Protein AF-A0A1E7FXL7-F1 (afdb_monomer)

Radius of gyration: 13.23 Å; Cα contacts (8 Å, |Δi|>4): 214; chains: 1; bounding box: 30×31×33 Å

Organism: NCBI:txid635003

Secondary structure (DSSP, 8-state):
-GGGG-SEEEEETTEEEEHHHHHTT-SEEEEEEE-TT-HHHHHHHHHHHHHHHHHHHH-SSSSEEEEEEE--SSHHHHHHHHTT-SSEE--HHHHHHHHHHHHHHHT--SSSEEEEEETTT--B-

Mean predicted aligned error: 2.9 Å

Foldseek 3Di:
DLCLLPQWKDQALPDTDGSCVQCVQEQKEKEWEAFLPDPVRVVVQVVVQVVVVVQCVVPVRYYYAYEYQYPYDDSVRVNVVRNSHNGIYRHPVCRVVSSVVVCVVVVPDDPRDIFMARSPPRDTD

Structure (mmCIF, N/CA/C/O backbone):
data_AF-A0A1E7FXL7-F1
#
_entry.id   AF-A0A1E7FXL7-F1
#
loop_
_atom_site.group_PDB
_atom_site.id
_atom_site.type_symbol
_atom_site.label_atom_id
_atom_site.label_alt_id
_atom_site.label_comp_id
_atom_site.label_asym_id
_atom_site.label_entity_id
_atom_site.label_seq_id
_atom_site.pdbx_PDB_ins_code
_atom_site.Cartn_x
_atom_site.Cartn_y
_atom_site.Cartn_z
_atom_site.occupancy
_atom_site.B_iso_or_equiv
_atom_site.auth_seq_id
_atom_site.auth_comp_id
_atom_site.auth_asym_id
_atom_site.auth_atom_id
_atom_site.pdbx_PDB_model_num
ATOM 1 N N . PHE A 1 1 ? -5.138 -9.831 11.739 1.00 76.00 1 PHE A N 1
ATOM 2 C CA . PHE A 1 1 ? -4.576 -9.969 10.379 1.00 76.00 1 PHE A CA 1
ATOM 3 C C . PHE A 1 1 ? -3.647 -8.810 10.003 1.00 76.00 1 PHE A C 1
ATOM 5 O O . PHE A 1 1 ? -2.848 -8.994 9.103 1.00 76.00 1 PHE A O 1
ATOM 12 N N . ASN A 1 2 ? -3.663 -7.662 10.699 1.00 77.88 2 ASN A N 1
ATOM 13 C CA . ASN A 1 2 ? -2.723 -6.554 10.437 1.00 77.88 2 ASN A CA 1
ATOM 14 C C . ASN A 1 2 ? -1.239 -6.971 10.431 1.00 77.88 2 ASN A C 1
ATOM 16 O O . ASN A 1 2 ? -0.463 -6.447 9.642 1.00 77.88 2 ASN A O 1
ATOM 20 N N . SER A 1 3 ? -0.854 -7.975 11.229 1.00 82.44 3 SER A N 1
ATOM 21 C CA . SER A 1 3 ? 0.493 -8.567 11.202 1.00 82.44 3 SER A CA 1
ATOM 22 C C . SER A 1 3 ? 0.891 -9.161 9.843 1.00 82.44 3 SER A C 1
ATOM 24 O O . SER A 1 3 ? 2.079 -9.285 9.558 1.00 82.44 3 SER A O 1
ATOM 26 N N . SER A 1 4 ? -0.076 -9.497 8.983 1.00 86.69 4 SER A N 1
ATOM 27 C CA . SER A 1 4 ? 0.156 -9.974 7.618 1.00 86.69 4 SER A CA 1
ATOM 28 C C . SER A 1 4 ? 0.698 -8.891 6.686 1.00 86.69 4 SER A C 1
ATOM 30 O O . SER A 1 4 ? 1.171 -9.242 5.613 1.00 86.69 4 SER A O 1
ATOM 32 N N . PHE A 1 5 ? 0.656 -7.609 7.066 1.00 92.19 5 PHE A N 1
ATOM 33 C CA . PHE A 1 5 ? 1.197 -6.501 6.268 1.00 92.19 5 PHE A CA 1
ATOM 34 C C . PHE A 1 5 ? 2.637 -6.118 6.643 1.00 92.19 5 PHE A C 1
ATOM 36 O O . PHE A 1 5 ? 3.229 -5.264 5.990 1.00 92.19 5 PHE A O 1
ATOM 43 N N . GLY A 1 6 ? 3.208 -6.769 7.661 1.00 92.69 6 GLY A N 1
ATOM 44 C CA . GLY A 1 6 ? 4.485 -6.388 8.261 1.00 92.69 6 GLY A CA 1
ATOM 45 C C . GLY A 1 6 ? 4.313 -5.466 9.476 1.00 92.69 6 GLY A C 1
ATOM 46 O O . GLY A 1 6 ? 3.193 -5.111 9.840 1.00 92.69 6 GLY A O 1
ATOM 47 N N . PRO A 1 7 ? 5.416 -5.110 10.160 1.00 94.50 7 PRO A N 1
ATOM 48 C CA . PRO A 1 7 ? 5.364 -4.259 11.347 1.00 94.50 7 PRO A CA 1
ATOM 49 C C . PRO A 1 7 ? 5.071 -2.797 11.001 1.00 94.50 7 PRO A C 1
ATOM 51 O O . PRO A 1 7 ? 4.451 -2.097 11.792 1.00 94.50 7 PRO A O 1
ATOM 54 N N . ASN A 1 8 ? 5.452 -2.333 9.807 1.00 96.12 8 ASN A N 1
ATOM 55 C CA . ASN A 1 8 ? 5.304 -0.934 9.418 1.00 96.12 8 ASN A CA 1
ATOM 56 C C . ASN A 1 8 ? 4.668 -0.777 8.039 1.00 96.12 8 ASN A C 1
ATOM 58 O O . ASN A 1 8 ? 4.967 -1.538 7.123 1.00 96.12 8 ASN A O 1
ATOM 62 N N . LEU A 1 9 ? 3.908 0.303 7.881 1.00 97.50 9 LEU A N 1
ATOM 63 C CA . LEU A 1 9 ? 3.429 0.807 6.601 1.00 97.50 9 LEU A CA 1
ATOM 64 C C . LEU A 1 9 ? 4.053 2.166 6.296 1.00 97.50 9 LEU A C 1
ATOM 66 O O . LEU A 1 9 ? 4.386 2.946 7.190 1.00 97.50 9 LEU A O 1
ATOM 70 N N . LEU A 1 10 ? 4.192 2.464 5.012 1.00 97.75 10 LEU A N 1
ATOM 71 C CA . LEU A 1 10 ? 4.546 3.789 4.535 1.00 97.75 10 LEU A CA 1
ATOM 72 C C . LEU A 1 10 ? 3.310 4.691 4.532 1.00 97.75 10 LEU A C 1
ATOM 74 O O . LEU A 1 10 ? 2.233 4.281 4.107 1.00 97.75 10 LEU A O 1
ATOM 78 N N . SER A 1 11 ? 3.476 5.925 5.007 1.00 93.75 11 SER A N 1
ATOM 79 C CA . SER A 1 11 ? 2.521 7.025 4.783 1.00 93.75 11 SER A CA 1
ATOM 80 C C . SER A 1 11 ? 2.947 7.957 3.646 1.00 93.75 11 SER A C 1
ATOM 82 O O . SER A 1 11 ? 2.145 8.757 3.183 1.00 93.75 11 SER A O 1
ATOM 84 N N . ASN A 1 12 ? 4.213 7.871 3.250 1.00 93.19 12 ASN A N 1
ATOM 85 C CA . ASN A 1 12 ? 4.813 8.348 2.008 1.00 93.19 12 ASN A CA 1
ATOM 86 C C . ASN A 1 12 ? 6.151 7.600 1.844 1.00 93.19 12 ASN A C 1
ATOM 88 O O . ASN A 1 12 ? 6.547 6.866 2.754 1.00 93.19 12 ASN A O 1
ATOM 92 N N . VAL A 1 13 ? 6.861 7.802 0.730 1.00 90.62 13 VAL A N 1
ATOM 93 C CA . VAL A 1 13 ? 8.128 7.102 0.421 1.00 90.62 13 VAL A CA 1
ATOM 94 C C . VAL A 1 13 ? 9.197 7.189 1.525 1.00 90.62 13 VAL A C 1
ATOM 96 O O . VAL A 1 13 ? 10.024 6.293 1.637 1.00 90.62 13 VAL A O 1
ATOM 99 N N . ASN A 1 14 ? 9.149 8.205 2.394 1.00 91.81 14 ASN A N 1
ATOM 100 C CA . ASN A 1 14 ? 10.155 8.462 3.429 1.00 91.81 14 ASN A CA 1
ATOM 101 C C . ASN A 1 14 ? 9.673 8.194 4.865 1.00 91.81 14 ASN A C 1
ATOM 103 O O . ASN A 1 14 ? 10.460 8.317 5.804 1.00 91.81 14 ASN A O 1
ATOM 107 N N . LEU A 1 15 ? 8.394 7.867 5.077 1.00 95.00 15 LEU A N 1
ATOM 108 C CA . LEU A 1 15 ? 7.807 7.801 6.418 1.00 95.00 15 LEU A CA 1
ATOM 109 C C . LEU A 1 15 ? 7.170 6.443 6.698 1.00 95.00 15 LEU A C 1
ATOM 111 O O . LEU A 1 15 ? 6.033 6.191 6.297 1.00 95.00 15 LEU A O 1
ATOM 115 N N . LYS A 1 16 ? 7.881 5.615 7.471 1.00 96.56 16 LYS A N 1
ATOM 116 C CA . LYS A 1 16 ? 7.366 4.376 8.069 1.00 96.56 16 LYS A CA 1
ATOM 117 C C . LYS A 1 16 ? 6.603 4.690 9.367 1.00 96.56 16 LYS A C 1
ATOM 119 O O . LYS A 1 16 ? 7.033 5.525 10.162 1.00 96.56 16 LYS A O 1
ATOM 124 N N . ARG A 1 17 ? 5.467 4.031 9.572 1.00 96.31 17 ARG A N 1
ATOM 125 C CA .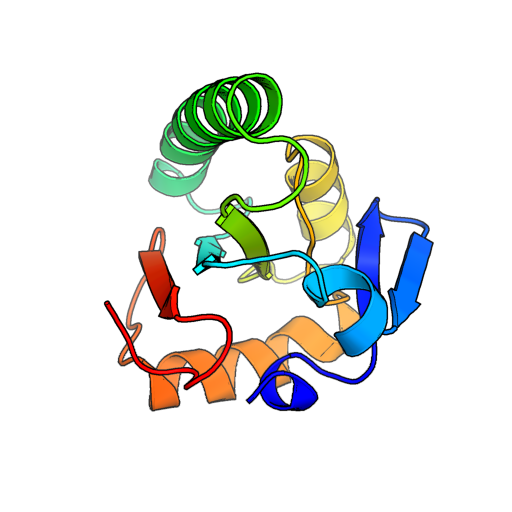 ARG A 1 17 ? 4.619 4.097 10.772 1.00 96.31 17 ARG A CA 1
ATOM 126 C C . ARG A 1 17 ? 4.217 2.683 11.169 1.00 96.31 17 ARG A C 1
ATOM 128 O O . ARG A 1 17 ? 4.094 1.834 10.289 1.00 96.31 17 ARG A O 1
ATOM 135 N N . ASP A 1 18 ? 3.974 2.459 12.457 1.00 96.19 18 ASP A N 1
ATOM 136 C CA . ASP A 1 18 ? 3.453 1.178 12.932 1.00 96.19 18 ASP A CA 1
ATOM 137 C C . ASP A 1 18 ? 2.142 0.828 12.208 1.00 96.19 18 ASP A C 1
ATOM 139 O O . ASP A 1 18 ? 1.304 1.694 11.926 1.00 96.19 18 ASP A O 1
ATOM 143 N N . THR A 1 19 ? 1.989 -0.443 11.848 1.00 95.25 19 THR A N 1
ATOM 144 C CA . THR A 1 19 ? 0.851 -0.900 11.041 1.00 95.25 19 THR A CA 1
ATOM 145 C C . THR A 1 19 ? -0.461 -0.844 11.816 1.00 95.25 19 THR A C 1
ATOM 147 O O . THR A 1 19 ? -1.482 -0.456 11.246 1.00 95.25 19 THR A O 1
ATOM 150 N N . ALA A 1 20 ? -0.458 -1.191 13.104 1.00 92.44 20 ALA A N 1
ATOM 151 C CA . ALA A 1 20 ? -1.658 -1.113 13.928 1.00 92.44 20 ALA A CA 1
ATOM 152 C C . ALA A 1 20 ? -2.089 0.344 14.107 1.00 92.44 20 ALA A C 1
ATOM 154 O O . ALA A 1 20 ? -3.257 0.657 13.870 1.00 92.44 20 ALA A O 1
ATOM 155 N N . ASP A 1 21 ? -1.153 1.246 14.404 1.00 92.50 21 ASP A N 1
ATOM 156 C CA . ASP A 1 21 ? -1.448 2.678 14.539 1.00 92.50 21 ASP A CA 1
ATOM 157 C C . ASP A 1 21 ? -1.991 3.268 13.231 1.00 92.50 21 ASP A C 1
ATOM 159 O O . ASP A 1 21 ? -2.970 4.015 13.225 1.00 92.50 21 ASP A O 1
ATOM 163 N N . THR A 1 22 ? -1.387 2.894 12.099 1.00 92.44 22 THR A N 1
ATOM 164 C CA . THR A 1 22 ? -1.775 3.399 10.773 1.00 92.44 22 THR A CA 1
ATOM 165 C C . THR A 1 22 ? -3.188 2.972 10.378 1.00 92.44 22 THR A C 1
ATOM 167 O O . THR A 1 22 ? -3.885 3.727 9.701 1.00 92.44 22 THR A O 1
ATOM 170 N N . LEU A 1 23 ? -3.617 1.777 10.789 1.00 92.69 23 LEU A N 1
ATOM 171 C CA . LEU A 1 23 ? -4.897 1.186 10.388 1.00 92.69 23 LEU A CA 1
ATOM 172 C C . LEU A 1 23 ? -5.983 1.261 11.473 1.00 92.69 23 LEU A C 1
ATOM 174 O O . LEU A 1 23 ? -7.119 0.888 11.200 1.00 92.69 23 LEU A O 1
ATOM 178 N N . THR A 1 24 ? -5.676 1.765 12.675 1.00 88.88 24 THR A N 1
ATOM 179 C CA . THR A 1 24 ? -6.581 1.769 13.847 1.00 88.88 24 THR A CA 1
ATOM 180 C C . THR A 1 24 ? -7.969 2.356 13.568 1.00 88.88 24 THR A C 1
ATOM 182 O O . THR A 1 24 ? -8.959 1.854 14.089 1.00 88.88 24 THR A O 1
ATOM 185 N N . ASN A 1 25 ? -8.059 3.397 12.738 1.00 86.94 25 ASN A N 1
ATOM 186 C CA . ASN A 1 25 ? -9.321 4.092 12.454 1.00 86.94 25 ASN A CA 1
ATOM 187 C C . ASN A 1 25 ? -10.017 3.607 11.168 1.00 86.94 25 ASN A C 1
ATOM 189 O O . ASN A 1 25 ? -11.052 4.144 10.771 1.00 86.94 25 ASN A O 1
ATOM 193 N N . ALA A 1 26 ? -9.447 2.622 10.472 1.00 91.88 26 ALA A N 1
ATOM 194 C CA . ALA A 1 26 ? -10.052 2.083 9.265 1.00 91.88 26 ALA A CA 1
ATOM 195 C C . ALA A 1 26 ? -11.210 1.149 9.632 1.00 91.88 26 ALA A C 1
ATOM 197 O O . ALA A 1 26 ? -11.070 0.279 10.488 1.00 91.88 26 ALA A O 1
ATOM 198 N N . ARG A 1 27 ? -12.349 1.289 8.947 1.00 92.69 27 ARG A N 1
ATOM 199 C CA . ARG A 1 27 ? -13.428 0.287 8.985 1.00 92.69 27 ARG A CA 1
ATOM 200 C C . ARG A 1 27 ? -13.224 -0.783 7.919 1.00 92.69 27 ARG A C 1
ATOM 202 O O . ARG A 1 27 ? -13.548 -1.947 8.133 1.00 92.69 27 ARG A O 1
ATOM 209 N N . LEU A 1 28 ? -12.702 -0.371 6.769 1.00 94.81 28 LEU A N 1
ATOM 210 C CA . LEU A 1 28 ? -12.379 -1.242 5.648 1.00 94.81 28 LEU A CA 1
ATOM 211 C C . LEU A 1 28 ? -10.913 -1.059 5.274 1.00 94.81 28 LEU A C 1
ATOM 213 O O . LEU A 1 28 ? -10.396 0.057 5.322 1.00 94.81 28 LEU A O 1
ATOM 217 N N . ILE A 1 29 ? -10.266 -2.139 4.848 1.00 96.25 29 ILE A N 1
ATOM 218 C CA . ILE A 1 29 ? -8.911 -2.103 4.297 1.00 96.25 29 ILE A CA 1
ATOM 219 C C . ILE A 1 29 ? -8.966 -2.573 2.847 1.00 96.25 29 ILE A C 1
ATOM 221 O O . ILE A 1 29 ? -9.348 -3.707 2.571 1.00 96.25 29 ILE A O 1
ATOM 225 N N . GLY A 1 30 ? -8.588 -1.699 1.919 1.00 97.38 30 GLY A N 1
ATOM 226 C CA . GLY A 1 30 ? -8.439 -2.026 0.506 1.00 97.38 30 GLY A CA 1
ATOM 227 C C . GLY A 1 30 ? -7.003 -2.424 0.190 1.00 97.38 30 GLY A C 1
ATOM 228 O O . GLY A 1 30 ? -6.108 -1.586 0.231 1.00 97.38 30 GLY A O 1
ATOM 229 N N . LEU A 1 31 ? -6.762 -3.684 -0.150 1.00 98.12 31 LEU A N 1
ATOM 230 C CA . LEU A 1 31 ? -5.470 -4.142 -0.652 1.00 98.12 31 LEU A CA 1
ATOM 231 C C . LEU A 1 31 ? -5.404 -3.910 -2.155 1.00 98.12 31 LEU A C 1
ATOM 233 O O . LEU A 1 31 ? -6.097 -4.583 -2.921 1.00 98.12 31 LEU A O 1
ATOM 237 N N . TYR A 1 32 ? -4.559 -2.973 -2.573 1.00 98.62 32 TYR A N 1
ATOM 238 C CA . TYR A 1 32 ? -4.370 -2.644 -3.979 1.00 98.62 32 TYR A CA 1
ATOM 239 C C . TYR A 1 32 ? -3.092 -3.288 -4.516 1.00 98.62 32 TYR A C 1
ATOM 241 O O . TYR A 1 32 ? -1.987 -2.823 -4.246 1.00 98.62 32 TYR A O 1
ATOM 249 N N . PHE A 1 33 ? -3.241 -4.354 -5.296 1.00 98.50 33 PHE A N 1
ATOM 250 C CA . PHE A 1 33 ? -2.138 -5.056 -5.945 1.00 98.50 33 PHE A CA 1
ATOM 251 C C . PHE A 1 33 ? -1.877 -4.433 -7.308 1.00 98.50 33 PHE A C 1
ATOM 253 O O . PHE A 1 33 ? -2.737 -4.460 -8.193 1.00 98.50 33 PHE A O 1
ATOM 260 N N . SER A 1 34 ? -0.688 -3.866 -7.482 1.00 98.44 34 SER A N 1
ATOM 261 C CA . SER A 1 34 ? -0.362 -3.075 -8.666 1.00 98.44 34 SER A CA 1
ATOM 262 C C . SER A 1 34 ? 1.150 -2.949 -8.868 1.00 98.44 34 SER A C 1
ATOM 264 O O . SER A 1 34 ? 1.925 -3.368 -8.013 1.00 98.44 34 SER A O 1
ATOM 266 N N . ALA A 1 35 ? 1.586 -2.417 -10.008 1.00 97.94 35 ALA A N 1
ATOM 267 C CA . ALA A 1 35 ? 2.990 -2.127 -10.285 1.00 97.94 35 ALA A CA 1
ATOM 268 C C . ALA A 1 35 ? 3.133 -1.028 -11.344 1.00 97.94 35 ALA A C 1
ATOM 270 O O . ALA A 1 35 ? 2.303 -0.923 -12.251 1.00 97.94 35 ALA A O 1
ATOM 271 N N . HIS A 1 36 ? 4.226 -0.270 -11.291 1.00 97.06 36 HIS A N 1
ATOM 272 C CA . HIS A 1 36 ? 4.516 0.823 -12.216 1.00 97.06 36 HIS A CA 1
ATOM 273 C C . HIS A 1 36 ? 4.588 0.348 -13.672 1.00 97.06 36 HIS A C 1
ATOM 275 O O . HIS A 1 36 ? 4.038 0.976 -14.577 1.00 97.06 36 HIS A O 1
ATOM 281 N N . TRP A 1 37 ? 5.213 -0.806 -13.914 1.00 96.56 37 TRP A N 1
ATOM 282 C CA . TRP A 1 37 ? 5.385 -1.380 -15.253 1.00 96.56 37 TRP A CA 1
ATOM 283 C C . TRP A 1 37 ? 4.072 -1.886 -15.879 1.00 96.56 37 TRP A C 1
ATOM 285 O O . TRP A 1 37 ? 3.999 -2.078 -17.095 1.00 96.56 37 TRP A O 1
ATOM 295 N N . CYS A 1 38 ? 3.012 -2.063 -15.087 1.00 96.44 38 CYS A N 1
ATOM 296 C CA . CYS A 1 38 ? 1.725 -2.585 -15.537 1.00 96.44 38 CYS A CA 1
ATOM 297 C C . CYS A 1 38 ? 0.872 -1.487 -16.200 1.00 96.44 38 CYS A C 1
ATOM 299 O O . CYS A 1 38 ? 0.397 -0.558 -15.552 1.00 96.44 38 CYS A O 1
ATOM 301 N N . GLY A 1 39 ? 0.638 -1.611 -17.512 1.00 96.31 39 GLY A N 1
ATOM 302 C CA . GLY A 1 39 ? -0.142 -0.642 -18.297 1.00 96.31 39 GLY A CA 1
ATOM 303 C C . GLY A 1 39 ? -1.563 -0.389 -17.766 1.00 96.31 39 GLY A C 1
ATOM 304 O O . GLY A 1 39 ? -1.871 0.759 -17.448 1.00 96.31 39 GLY A O 1
ATOM 305 N N . PRO A 1 40 ? -2.411 -1.427 -17.608 1.00 97.00 40 PRO A N 1
ATOM 306 C CA . PRO A 1 40 ? -3.762 -1.267 -17.057 1.00 97.00 40 PRO A CA 1
ATOM 307 C C . PRO A 1 40 ? -3.769 -0.683 -15.639 1.00 97.00 40 PRO A C 1
ATOM 309 O O . PRO A 1 40 ? -4.633 0.115 -15.292 1.00 97.00 40 PRO A O 1
ATOM 312 N N . CYS A 1 41 ? -2.764 -1.019 -14.830 1.00 97.38 41 CYS A N 1
ATOM 313 C CA . CYS A 1 41 ? -2.621 -0.498 -13.478 1.00 97.38 41 CYS A CA 1
ATOM 314 C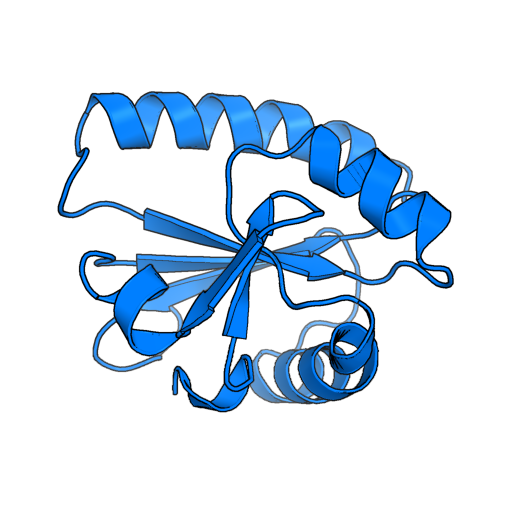 C . CYS A 1 41 ? -2.434 1.024 -13.451 1.00 97.38 41 CYS A C 1
ATOM 316 O O . CYS A 1 41 ? -3.074 1.718 -12.663 1.00 97.38 41 CYS A O 1
ATOM 318 N N . ARG A 1 42 ? -1.600 1.566 -14.350 1.00 97.19 42 ARG A N 1
ATOM 319 C CA . ARG A 1 42 ? -1.404 3.021 -14.472 1.00 97.19 42 ARG A CA 1
ATOM 320 C C . ARG A 1 42 ? -2.675 3.761 -14.896 1.00 97.19 42 ARG A C 1
ATOM 322 O O . ARG A 1 42 ? -2.812 4.930 -14.565 1.00 97.19 42 ARG A O 1
ATOM 329 N N . GLN A 1 43 ? -3.596 3.094 -15.594 1.00 96.81 43 GLN A N 1
ATOM 330 C CA . GLN A 1 43 ? -4.901 3.666 -15.947 1.00 96.81 43 GLN A CA 1
ATOM 331 C C . GLN A 1 43 ? -5.887 3.616 -14.772 1.00 96.81 43 GLN A C 1
ATOM 333 O O . GLN A 1 43 ? -6.660 4.549 -14.586 1.00 96.81 43 GLN A O 1
ATOM 338 N N . PHE A 1 44 ? -5.844 2.554 -13.964 1.00 97.69 44 PHE A N 1
ATOM 339 C CA . PHE A 1 44 ? -6.754 2.371 -12.832 1.00 97.69 44 PHE A CA 1
ATOM 340 C C . PHE A 1 44 ? -6.400 3.236 -11.613 1.00 97.69 44 PHE A C 1
ATOM 342 O O . PHE A 1 44 ? -7.295 3.776 -10.968 1.00 97.69 44 PHE A O 1
ATOM 349 N N . THR A 1 45 ? -5.109 3.414 -11.307 1.00 98.19 45 THR A N 1
ATOM 350 C CA . THR A 1 45 ? -4.654 4.211 -10.151 1.00 98.19 45 THR A CA 1
ATOM 351 C C . THR A 1 45 ? -5.279 5.604 -10.043 1.00 98.19 45 THR A C 1
ATOM 353 O O . THR A 1 45 ? -5.763 5.904 -8.955 1.00 98.19 45 THR A O 1
ATOM 356 N N . PRO A 1 46 ? -5.312 6.455 -11.090 1.00 98.00 46 PRO A N 1
ATOM 357 C CA . PRO A 1 46 ? -5.902 7.788 -10.958 1.00 98.00 46 PRO A CA 1
ATOM 358 C C . PRO A 1 46 ? -7.402 7.744 -10.636 1.00 98.00 46 PRO A C 1
ATOM 360 O O . PRO A 1 46 ? -7.865 8.532 -9.819 1.00 98.00 46 PRO A O 1
ATOM 363 N N . MET A 1 47 ? -8.149 6.784 -11.196 1.00 97.81 47 MET A N 1
ATOM 364 C CA . MET A 1 47 ? -9.572 6.599 -10.874 1.00 97.81 47 MET A CA 1
ATOM 365 C C . MET A 1 47 ? -9.768 6.179 -9.411 1.00 97.81 47 MET A C 1
ATOM 367 O O . MET A 1 47 ? -10.675 6.654 -8.729 1.00 97.81 47 MET A O 1
ATOM 371 N N . LEU A 1 48 ? -8.904 5.286 -8.920 1.00 97.88 48 LEU A N 1
ATOM 372 C CA . LEU A 1 48 ? -8.936 4.839 -7.531 1.00 97.88 48 LEU A CA 1
ATOM 373 C C . LEU A 1 48 ? -8.552 5.970 -6.564 1.00 97.88 48 LEU A C 1
ATOM 375 O O . LEU A 1 48 ? -9.162 6.078 -5.502 1.00 97.88 48 LEU A O 1
ATOM 379 N N . ALA A 1 49 ? -7.580 6.812 -6.928 1.00 97.75 49 ALA A N 1
ATOM 380 C CA . ALA A 1 49 ? -7.174 7.980 -6.145 1.00 97.75 49 ALA A CA 1
ATOM 381 C C . ALA A 1 49 ? -8.326 8.983 -5.997 1.00 97.75 49 ALA A C 1
ATOM 383 O O . ALA A 1 49 ? -8.672 9.336 -4.875 1.00 97.75 49 ALA A O 1
ATOM 384 N N . GLU A 1 50 ? -9.001 9.331 -7.096 1.00 97.00 50 GLU A N 1
ATOM 385 C CA . GLU A 1 50 ? -10.168 10.225 -7.068 1.00 97.00 50 GLU A CA 1
ATOM 386 C C . GLU A 1 50 ? -11.292 9.680 -6.169 1.00 97.00 50 GLU A C 1
ATOM 388 O O . GLU A 1 50 ? -11.856 10.397 -5.341 1.00 97.00 50 GLU A O 1
ATOM 393 N N . MET A 1 51 ? -11.605 8.384 -6.283 1.00 95.50 51 MET A N 1
ATOM 394 C CA . MET A 1 51 ? -12.588 7.738 -5.410 1.00 95.50 51 MET A CA 1
ATOM 395 C C . MET A 1 51 ? -12.163 7.800 -3.937 1.00 95.50 51 MET A C 1
ATOM 397 O O . MET A 1 51 ? -12.986 8.085 -3.066 1.00 95.50 51 MET A O 1
ATOM 401 N N . TYR A 1 52 ? -10.899 7.501 -3.650 1.00 96.19 52 TYR A N 1
ATOM 402 C CA . TYR A 1 52 ? -10.366 7.494 -2.294 1.00 96.19 52 TYR A CA 1
ATOM 403 C C . TYR A 1 52 ? -10.433 8.883 -1.651 1.00 96.19 52 TYR A C 1
ATOM 405 O O . TYR A 1 52 ? -10.908 8.993 -0.518 1.00 96.19 52 TYR A O 1
ATOM 413 N N . ASP A 1 53 ? -10.058 9.930 -2.383 1.00 94.62 53 ASP A N 1
ATOM 414 C CA . ASP A 1 53 ? -10.112 11.311 -1.899 1.00 94.62 53 ASP A CA 1
ATOM 415 C C . ASP A 1 53 ? -11.556 11.716 -1.561 1.00 94.62 53 ASP A C 1
ATOM 417 O O . ASP A 1 53 ? -11.835 12.140 -0.436 1.00 94.62 53 ASP A O 1
ATOM 421 N N . HIS A 1 54 ? -12.517 11.437 -2.452 1.00 93.44 54 HIS A N 1
ATOM 422 C CA . HIS A 1 54 ? -13.942 11.673 -2.182 1.00 93.44 54 HIS A CA 1
ATOM 423 C C . HIS A 1 54 ? -14.464 10.911 -0.949 1.00 93.44 54 HIS A C 1
ATOM 425 O O . HIS A 1 54 ? -15.327 11.407 -0.216 1.00 93.44 54 HIS A O 1
ATOM 431 N N . LEU A 1 55 ? -13.984 9.687 -0.707 1.00 92.00 55 LEU A N 1
ATOM 432 C CA . LEU A 1 55 ? -14.377 8.905 0.468 1.00 92.00 55 LEU A CA 1
ATOM 433 C C . LEU A 1 55 ? -13.766 9.466 1.757 1.00 92.00 55 LEU A C 1
ATOM 435 O O . LEU A 1 55 ? -14.454 9.507 2.782 1.00 92.00 55 LEU A O 1
ATOM 439 N N . LYS A 1 56 ? -12.511 9.928 1.716 1.00 90.00 56 LYS A N 1
ATOM 440 C CA . LYS A 1 56 ? -11.848 10.564 2.863 1.00 90.00 56 LYS A CA 1
ATOM 441 C C . LYS A 1 56 ? -12.496 11.894 3.236 1.00 90.00 56 LYS A C 1
ATOM 443 O O . LYS A 1 56 ? -12.632 12.165 4.426 1.00 90.00 56 LYS A O 1
ATOM 448 N N . GLU A 1 57 ? -12.974 12.673 2.268 1.00 90.31 57 GLU A N 1
ATOM 449 C CA . GLU A 1 57 ? -13.738 13.900 2.538 1.00 90.31 57 GLU A CA 1
ATOM 450 C C . GLU A 1 57 ? -15.065 13.616 3.255 1.00 90.31 57 GLU A C 1
ATOM 452 O O . GLU A 1 57 ? -15.420 14.294 4.220 1.00 90.31 57 GLU A O 1
ATOM 457 N N . LYS A 1 58 ? -15.799 12.583 2.821 1.00 88.75 58 LYS A N 1
ATOM 458 C CA . LYS A 1 58 ? -17.105 12.227 3.405 1.00 88.75 58 LYS A CA 1
ATOM 459 C C . LYS A 1 58 ? -17.005 11.508 4.746 1.00 88.75 58 LYS A C 1
ATOM 461 O O . LYS A 1 58 ? -17.945 11.549 5.539 1.00 88.75 58 LYS A O 1
ATOM 466 N N . SER A 1 59 ? -15.931 10.765 4.988 1.00 84.62 59 SER A N 1
ATOM 467 C CA . SER A 1 59 ? -15.766 9.934 6.185 1.00 84.62 59 SER A CA 1
ATOM 468 C C . SER A 1 59 ? -14.302 9.907 6.634 1.00 84.62 59 SER A C 1
ATOM 470 O O . SER A 1 59 ? -13.633 8.878 6.516 1.00 84.62 59 SER A O 1
ATOM 472 N N . PRO A 1 60 ? -13.801 11.024 7.195 1.00 76.12 60 PRO A N 1
ATOM 473 C CA . PRO A 1 60 ? -12.378 11.206 7.483 1.00 76.12 60 PRO A CA 1
ATOM 474 C C . PRO A 1 60 ? -11.828 10.262 8.560 1.00 76.12 60 PRO A C 1
ATOM 476 O O . PRO A 1 60 ? -10.629 9.996 8.580 1.00 76.12 60 PRO A O 1
ATOM 479 N N . THR A 1 61 ? -12.680 9.744 9.453 1.00 70.38 61 THR A N 1
ATOM 480 C CA . THR A 1 61 ? -12.249 8.981 10.639 1.00 70.38 61 THR A CA 1
ATOM 481 C C . THR A 1 61 ? -12.734 7.534 10.701 1.00 70.38 61 THR A C 1
ATOM 483 O O . THR A 1 61 ? -12.261 6.810 11.561 1.00 70.38 61 THR A O 1
ATOM 486 N N . HIS A 1 62 ? -13.662 7.103 9.837 1.00 71.06 62 HIS A N 1
ATOM 487 C CA . HIS A 1 62 ? -14.287 5.764 9.900 1.00 71.06 62 HIS A CA 1
ATOM 488 C C . HIS A 1 62 ? -14.512 5.145 8.505 1.00 71.06 62 HIS A C 1
ATOM 490 O O . HIS A 1 62 ? -15.490 4.433 8.265 1.00 71.06 62 HIS A O 1
ATOM 496 N N . GLY A 1 63 ? -13.630 5.472 7.558 1.00 87.56 63 GLY A N 1
ATOM 497 C CA . GLY A 1 63 ? -13.728 5.072 6.155 1.00 87.56 63 GLY A CA 1
ATOM 498 C C . GLY A 1 63 ? -12.863 3.868 5.776 1.00 87.56 63 GLY A C 1
ATOM 499 O O . GLY A 1 63 ? -12.413 3.088 6.620 1.00 87.56 63 GLY A O 1
ATOM 500 N N . ILE A 1 64 ? -12.628 3.739 4.472 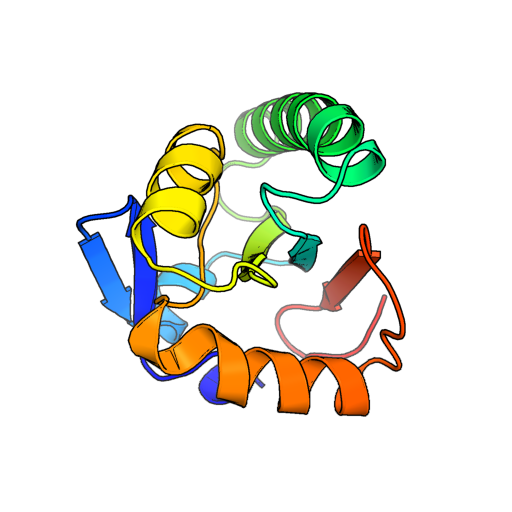1.00 93.56 64 ILE A N 1
ATOM 501 C CA . ILE A 1 64 ? -11.640 2.818 3.914 1.00 93.56 64 ILE A CA 1
ATOM 502 C C . ILE A 1 64 ? -10.226 3.403 4.059 1.00 93.56 64 ILE A C 1
ATO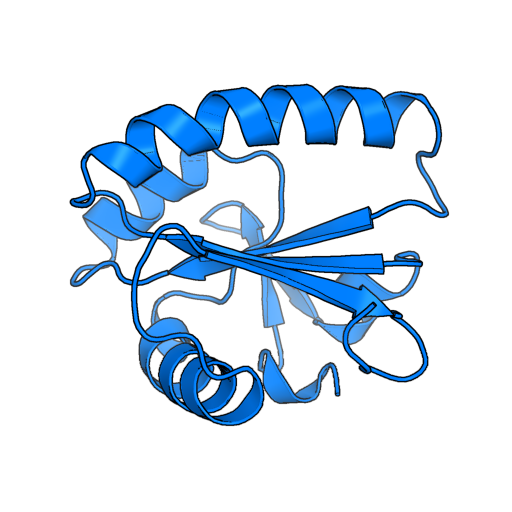M 504 O O . ILE A 1 64 ? -10.015 4.614 3.933 1.00 93.56 64 ILE A O 1
ATOM 508 N N . GLU A 1 65 ? -9.253 2.541 4.325 1.00 95.62 65 GLU A N 1
ATOM 509 C CA . GLU A 1 65 ? -7.830 2.829 4.147 1.00 95.62 65 GLU A CA 1
ATOM 510 C C . GLU A 1 65 ? -7.264 1.888 3.085 1.00 95.62 65 GLU A C 1
ATOM 512 O O . GLU A 1 65 ? -7.606 0.705 3.065 1.00 95.62 65 GLU A O 1
ATOM 517 N N . ILE A 1 66 ? -6.437 2.404 2.176 1.00 97.62 66 ILE A N 1
ATOM 518 C CA . ILE A 1 66 ? -5.867 1.598 1.092 1.00 97.62 66 ILE A CA 1
ATOM 519 C C . ILE A 1 66 ? -4.407 1.284 1.417 1.00 97.62 66 ILE A C 1
ATOM 521 O O . ILE A 1 66 ? -3.641 2.141 1.855 1.00 97.62 66 ILE A O 1
ATOM 525 N N . VAL A 1 67 ? -4.016 0.030 1.200 1.00 98.19 67 VAL A N 1
ATOM 526 C CA . VAL A 1 67 ? -2.638 -0.440 1.316 1.00 98.19 67 VAL A CA 1
ATOM 527 C C . VAL A 1 67 ? -2.185 -0.934 -0.051 1.00 98.19 67 VAL A C 1
ATOM 529 O O . VAL A 1 67 ? -2.680 -1.933 -0.576 1.00 98.19 67 VAL A O 1
ATOM 532 N N . PHE A 1 68 ? -1.225 -0.225 -0.631 1.00 98.62 68 PHE A N 1
ATOM 533 C CA . PHE A 1 68 ? -0.554 -0.607 -1.859 1.00 98.62 68 PHE A CA 1
ATOM 534 C C . PHE A 1 68 ? 0.361 -1.812 -1.617 1.00 98.62 68 PHE A C 1
ATOM 536 O O . PHE A 1 68 ? 1.293 -1.774 -0.806 1.00 98.62 68 PHE A O 1
ATOM 543 N N . VAL A 1 69 ? 0.088 -2.881 -2.361 1.00 98.31 69 VAL A N 1
ATOM 544 C CA . VAL A 1 69 ? 0.863 -4.117 -2.416 1.00 98.31 69 VAL A CA 1
ATOM 545 C C . VAL A 1 69 ? 1.625 -4.133 -3.741 1.00 98.31 69 VAL A C 1
ATOM 547 O O . VAL A 1 69 ? 1.102 -4.540 -4.782 1.00 98.31 69 VAL A O 1
ATOM 550 N N . SER A 1 70 ? 2.866 -3.647 -3.713 1.00 98.25 70 SER A N 1
ATOM 551 C CA . SER A 1 70 ? 3.646 -3.448 -4.935 1.00 98.25 70 SER A CA 1
ATOM 552 C C . SER A 1 70 ? 4.144 -4.748 -5.569 1.00 98.25 70 SER A C 1
ATOM 554 O O . SER A 1 70 ? 4.712 -5.628 -4.920 1.00 98.25 70 SER A O 1
ATOM 556 N N . GLY A 1 71 ? 3.974 -4.836 -6.886 1.00 97.31 71 GLY A N 1
ATOM 557 C CA . GLY A 1 71 ? 4.603 -5.799 -7.783 1.00 97.31 71 GLY A CA 1
ATOM 558 C C . GLY A 1 71 ? 5.817 -5.247 -8.538 1.00 97.31 71 GLY A C 1
ATOM 559 O O . GLY A 1 71 ? 6.263 -5.891 -9.493 1.00 97.31 71 GLY A O 1
ATOM 560 N N . ASP A 1 72 ? 6.328 -4.074 -8.163 1.00 97.94 72 ASP A N 1
ATOM 561 C CA . ASP A 1 72 ? 7.528 -3.484 -8.756 1.00 97.94 72 ASP A CA 1
ATOM 562 C C . ASP A 1 72 ? 8.772 -4.320 -8.457 1.00 97.94 72 ASP A C 1
ATOM 564 O O . ASP A 1 72 ? 8.821 -5.110 -7.510 1.00 97.94 72 ASP A O 1
ATOM 568 N N . ARG A 1 73 ? 9.761 -4.208 -9.344 1.00 95.81 73 ARG A N 1
ATOM 569 C CA . ARG A 1 73 ? 10.972 -5.043 -9.325 1.00 95.81 73 ARG A CA 1
ATOM 570 C C . ARG A 1 73 ? 12.177 -4.318 -8.740 1.00 95.81 73 ARG A C 1
ATOM 572 O O . ARG A 1 73 ? 13.151 -4.969 -8.381 1.00 95.81 73 ARG A O 1
ATOM 579 N N . ASP A 1 74 ? 12.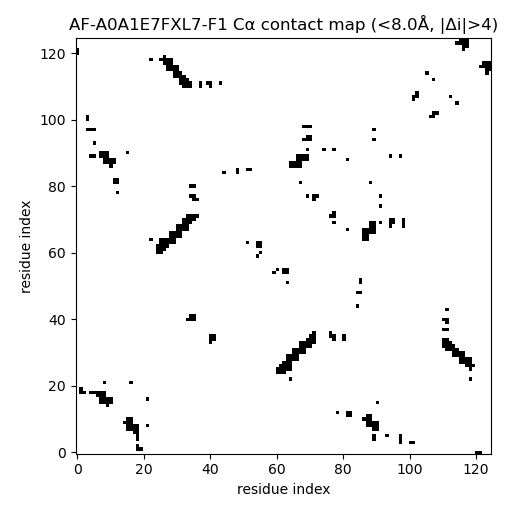088 -3.002 -8.628 1.00 97.31 74 ASP A N 1
ATOM 580 C CA . ASP A 1 74 ? 13.119 -2.118 -8.111 1.00 97.31 74 ASP A CA 1
ATOM 581 C C . ASP A 1 74 ? 12.483 -0.980 -7.303 1.00 97.31 74 ASP A C 1
ATOM 583 O O . ASP A 1 74 ? 11.336 -0.585 -7.532 1.00 97.31 74 ASP A O 1
ATOM 587 N N . GLU A 1 75 ? 13.247 -0.473 -6.338 1.00 97.38 75 GLU A N 1
ATOM 588 C CA . GLU A 1 75 ? 12.787 0.536 -5.384 1.00 97.38 75 GLU A CA 1
ATOM 589 C C . GLU A 1 75 ? 12.512 1.886 -6.057 1.00 97.38 75 GLU A C 1
ATOM 591 O O . GLU A 1 75 ? 11.606 2.611 -5.652 1.00 97.38 75 GLU A O 1
ATOM 596 N N . GLN A 1 76 ? 13.250 2.214 -7.121 1.00 97.75 76 GLN A N 1
ATOM 597 C CA . GLN A 1 76 ? 13.068 3.464 -7.852 1.00 97.75 76 GLN A CA 1
ATOM 598 C C . GLN A 1 76 ? 11.689 3.517 -8.519 1.00 97.75 76 GLN A C 1
ATOM 600 O O . GLN A 1 76 ? 10.954 4.486 -8.330 1.00 97.75 76 GLN A O 1
ATOM 605 N N . SER A 1 77 ? 11.320 2.470 -9.258 1.00 97.75 77 SER A N 1
ATOM 606 C CA . SER A 1 77 ? 10.009 2.347 -9.900 1.00 97.75 77 SER A CA 1
ATOM 607 C C . SER A 1 77 ? 8.880 2.312 -8.874 1.00 97.75 77 SER A C 1
ATOM 609 O O . SER A 1 77 ? 7.846 2.947 -9.081 1.00 97.75 77 SER A O 1
ATOM 611 N N . PHE A 1 78 ? 9.087 1.610 -7.753 1.00 98.44 78 PHE A N 1
ATOM 612 C CA . PHE A 1 78 ? 8.148 1.610 -6.632 1.00 98.44 78 PHE A CA 1
ATOM 613 C C . PHE A 1 78 ? 7.909 3.026 -6.099 1.00 98.44 78 PHE A C 1
ATOM 615 O O . PHE A 1 78 ? 6.758 3.451 -6.012 1.00 98.44 78 PHE A O 1
ATOM 622 N N . ASN A 1 79 ? 8.977 3.761 -5.779 1.00 98.19 79 ASN A N 1
ATOM 623 C CA . ASN A 1 79 ? 8.882 5.100 -5.202 1.00 98.19 79 ASN A CA 1
ATOM 624 C C . ASN A 1 79 ? 8.190 6.072 -6.160 1.00 98.19 79 ASN A C 1
ATOM 626 O O . ASN A 1 79 ? 7.227 6.719 -5.762 1.00 98.19 79 ASN A O 1
ATOM 630 N N . GLN A 1 80 ? 8.605 6.106 -7.430 1.00 97.62 80 GLN A N 1
ATOM 631 C CA . GLN A 1 80 ? 8.000 6.977 -8.447 1.00 97.62 80 GLN A CA 1
ATOM 632 C C . GLN A 1 80 ? 6.497 6.744 -8.598 1.00 97.62 80 GLN A C 1
ATOM 634 O O . GLN A 1 80 ? 5.724 7.684 -8.763 1.00 97.62 80 GLN A O 1
ATOM 639 N N . TYR A 1 81 ? 6.064 5.485 -8.551 1.00 98.31 81 TYR A N 1
ATOM 640 C CA . TYR A 1 81 ? 4.651 5.168 -8.685 1.00 98.31 81 TYR A CA 1
ATOM 641 C C . TYR A 1 81 ? 3.877 5.429 -7.396 1.00 98.31 81 TYR A C 1
ATOM 643 O O . TYR A 1 81 ? 2.780 5.984 -7.447 1.00 98.31 81 TYR A O 1
ATOM 651 N N . TYR A 1 82 ? 4.445 5.082 -6.241 1.00 98.44 82 TYR A N 1
ATOM 652 C CA . TYR A 1 82 ? 3.815 5.316 -4.947 1.00 98.44 82 TYR A CA 1
ATOM 653 C C . TYR A 1 82 ? 3.667 6.811 -4.626 1.00 98.44 82 TYR A C 1
ATOM 655 O O . TYR A 1 82 ? 2.667 7.198 -4.032 1.00 98.44 82 TYR A O 1
ATOM 663 N N . GLU A 1 83 ? 4.573 7.672 -5.100 1.00 97.56 83 GLU A N 1
ATOM 664 C CA . GLU A 1 83 ? 4.442 9.137 -5.006 1.00 97.56 83 GLU A CA 1
ATOM 665 C C . GLU A 1 83 ? 3.146 9.678 -5.630 1.00 97.56 83 GLU A C 1
ATOM 667 O O . GLU A 1 83 ? 2.673 10.743 -5.241 1.00 97.56 83 GLU A O 1
ATOM 672 N N . THR A 1 84 ? 2.537 8.940 -6.562 1.00 96.25 84 THR A N 1
ATOM 673 C CA . THR A 1 84 ? 1.262 9.319 -7.191 1.00 96.25 84 THR A CA 1
ATOM 674 C C . THR A 1 84 ? 0.025 8.864 -6.413 1.00 96.25 84 THR A C 1
ATOM 676 O O . THR A 1 84 ? -1.097 9.100 -6.858 1.00 96.25 84 THR A O 1
ATOM 679 N N . MET A 1 85 ? 0.200 8.184 -5.276 1.00 97.94 85 MET A N 1
ATOM 680 C CA . MET A 1 85 ? -0.880 7.528 -4.543 1.00 97.94 85 MET A CA 1
ATOM 681 C C . MET A 1 85 ? -1.131 8.187 -3.175 1.00 97.94 85 MET A C 1
ATOM 683 O O . MET A 1 85 ? -0.199 8.314 -2.381 1.00 97.94 85 MET A O 1
ATOM 687 N N . PRO A 1 86 ? -2.386 8.527 -2.826 1.00 96.56 86 PRO A N 1
ATOM 688 C CA . PRO A 1 86 ? -2.716 9.225 -1.575 1.00 96.56 86 PRO A CA 1
ATOM 689 C C . PRO A 1 86 ? -2.871 8.304 -0.343 1.00 96.56 86 PRO A C 1
ATOM 691 O O . PRO A 1 86 ? -3.365 8.725 0.707 1.00 96.56 86 PRO A O 1
ATOM 694 N N . TRP A 1 87 ? -2.481 7.031 -0.448 1.00 97.12 87 TRP A N 1
ATOM 695 C CA . TRP A 1 87 ? -2.735 5.995 0.562 1.00 97.12 87 TRP A CA 1
ATOM 696 C C . TRP A 1 87 ? -1.454 5.353 1.111 1.00 97.12 87 TRP A C 1
ATOM 698 O O . TRP A 1 87 ? -0.350 5.868 0.933 1.00 97.12 87 TRP A O 1
ATOM 708 N N . LYS A 1 88 ? -1.579 4.244 1.848 1.00 97.75 88 LYS A N 1
ATOM 709 C CA . LYS A 1 88 ? -0.451 3.561 2.502 1.00 97.75 88 LYS A CA 1
ATOM 710 C C . LYS A 1 88 ? 0.216 2.558 1.573 1.00 97.75 88 LYS A C 1
ATOM 712 O O . LYS A 1 88 ? -0.399 2.095 0.620 1.00 97.75 88 LYS A O 1
ATOM 717 N N . A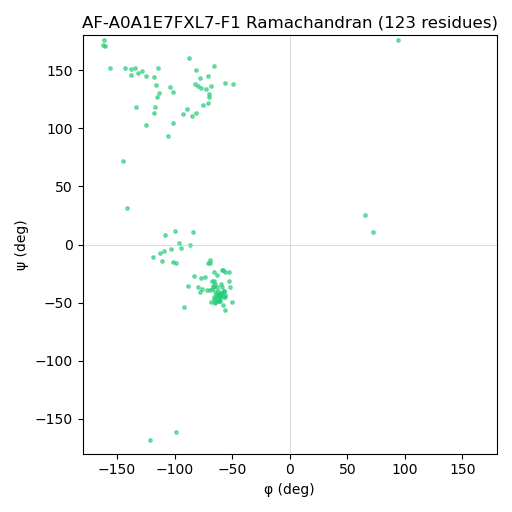LA A 1 89 ? 1.451 2.168 1.865 1.00 98.44 89 ALA A N 1
ATOM 718 C CA . ALA A 1 89 ? 2.125 1.095 1.132 1.00 98.44 89 ALA A CA 1
ATOM 719 C C . ALA A 1 89 ? 2.898 0.164 2.059 1.00 98.44 89 ALA A C 1
ATOM 721 O O . ALA A 1 89 ? 3.400 0.584 3.103 1.00 98.44 89 ALA A O 1
ATOM 722 N N . ILE A 1 90 ? 3.040 -1.094 1.651 1.00 98.06 90 ILE A N 1
ATOM 723 C CA . ILE A 1 90 ? 4.027 -1.983 2.265 1.00 98.06 90 ILE A CA 1
ATOM 724 C C . ILE A 1 90 ? 5.422 -1.495 1.842 1.00 98.06 90 ILE A C 1
ATOM 726 O O . ILE A 1 90 ? 5.643 -1.301 0.642 1.00 98.06 90 ILE A O 1
ATOM 730 N N . PRO A 1 91 ? 6.365 -1.301 2.784 1.00 97.62 91 PRO A N 1
ATOM 731 C CA . PRO A 1 91 ? 7.746 -0.957 2.466 1.00 97.62 91 PRO A CA 1
ATOM 732 C C . PRO A 1 91 ? 8.365 -1.878 1.405 1.00 97.62 91 PRO A C 1
ATOM 734 O O . PRO A 1 91 ? 8.176 -3.097 1.442 1.00 97.62 91 PRO A O 1
ATOM 737 N N . PHE A 1 92 ? 9.116 -1.307 0.456 1.00 96.94 92 PHE A N 1
ATOM 738 C CA . PHE A 1 92 ? 9.654 -2.058 -0.684 1.00 96.94 92 PHE A CA 1
ATOM 739 C C . PHE A 1 92 ? 10.521 -3.254 -0.256 1.00 96.94 92 PHE A C 1
ATOM 741 O O . PHE A 1 92 ? 10.369 -4.347 -0.804 1.00 96.94 92 PHE A O 1
ATOM 748 N N . ASP A 1 93 ? 11.340 -3.074 0.783 1.00 94.19 93 ASP A N 1
ATOM 749 C CA . ASP A 1 93 ? 12.191 -4.100 1.408 1.00 94.19 93 ASP A CA 1
ATOM 750 C C . ASP A 1 93 ? 11.417 -5.330 1.928 1.00 94.19 93 ASP A C 1
ATOM 752 O O . ASP A 1 93 ? 11.984 -6.415 2.046 1.00 94.19 93 ASP A O 1
ATOM 756 N N . GLN A 1 94 ? 10.116 -5.192 2.192 1.00 93.06 94 GLN A N 1
ATOM 757 C CA . GLN A 1 94 ? 9.228 -6.261 2.671 1.00 93.06 94 GLN A CA 1
ATOM 758 C C . GLN A 1 94 ? 8.195 -6.693 1.620 1.00 93.06 94 GLN A C 1
ATOM 760 O O . GLN A 1 94 ? 7.567 -7.749 1.748 1.00 93.06 94 GLN A O 1
ATOM 765 N N . SER A 1 95 ? 8.028 -5.891 0.566 1.00 90.19 95 SER A N 1
ATOM 766 C CA . SER A 1 95 ? 6.934 -5.991 -0.399 1.00 90.19 95 SER A CA 1
ATOM 767 C C . SER A 1 95 ? 6.828 -7.361 -1.065 1.00 90.19 95 SER A C 1
ATOM 769 O O . SER A 1 95 ? 5.729 -7.897 -1.156 1.00 90.19 95 SER A O 1
ATOM 771 N N . GLN A 1 96 ? 7.940 -7.977 -1.482 1.00 91.81 96 GLN A N 1
ATOM 772 C CA . GLN A 1 96 ? 7.908 -9.259 -2.199 1.00 91.81 96 GLN A CA 1
ATOM 773 C C . GLN A 1 96 ? 7.389 -10.402 -1.322 1.00 91.81 96 GLN A C 1
ATOM 775 O O . GLN A 1 96 ? 6.508 -11.149 -1.751 1.00 91.81 96 GLN A O 1
ATOM 780 N N . PHE A 1 97 ? 7.900 -10.509 -0.091 1.00 94.31 97 PHE A N 1
ATOM 781 C CA . PHE A 1 97 ? 7.487 -11.543 0.858 1.00 94.31 97 PHE A CA 1
ATOM 782 C C . PHE A 1 97 ? 6.020 -11.365 1.257 1.00 94.31 97 PHE A C 1
ATOM 784 O O . PHE A 1 97 ? 5.225 -12.301 1.154 1.00 94.31 97 PHE A O 1
ATOM 791 N N . VAL A 1 98 ? 5.642 -10.142 1.640 1.00 95.31 98 VAL A N 1
ATOM 792 C CA . VAL A 1 98 ? 4.267 -9.835 2.044 1.00 95.31 98 VAL A CA 1
ATOM 793 C C . VAL A 1 98 ? 3.302 -10.043 0.877 1.00 95.31 98 VAL A C 1
ATOM 795 O O . VAL A 1 98 ? 2.300 -10.736 1.032 1.00 95.31 98 VAL A O 1
ATOM 798 N N . LYS A 1 99 ? 3.617 -9.541 -0.323 1.00 95.75 99 LYS A N 1
ATOM 799 C CA . LYS A 1 99 ? 2.800 -9.755 -1.526 1.00 95.75 99 LYS A CA 1
ATOM 800 C C . LYS A 1 99 ? 2.588 -11.236 -1.804 1.00 95.75 99 LYS A C 1
ATOM 802 O O . LYS A 1 99 ? 1.468 -11.624 -2.112 1.00 95.75 99 LYS A O 1
ATOM 807 N N . GLN A 1 100 ? 3.629 -12.066 -1.722 1.00 95.56 100 GLN A N 1
ATOM 808 C CA . GLN A 1 100 ? 3.485 -13.500 -1.979 1.00 95.56 100 GLN A CA 1
ATOM 809 C C . GLN A 1 100 ? 2.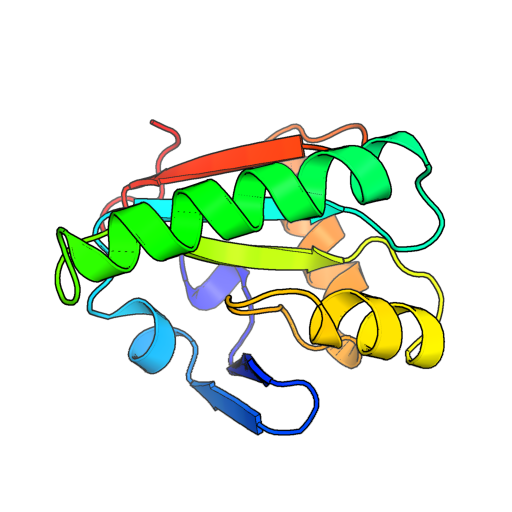501 -14.143 -0.996 1.00 95.56 100 GLN A C 1
ATOM 811 O O . GLN A 1 100 ? 1.617 -14.884 -1.427 1.00 95.56 100 GLN A O 1
ATOM 816 N N . ALA A 1 101 ? 2.607 -13.815 0.293 1.00 95.62 101 ALA A N 1
ATOM 817 C CA . ALA A 1 101 ? 1.667 -14.287 1.302 1.00 95.62 101 ALA A CA 1
ATOM 818 C C . ALA A 1 101 ? 0.234 -13.812 1.009 1.00 95.62 101 ALA A C 1
ATOM 820 O O . ALA A 1 101 ? -0.688 -14.624 0.979 1.00 95.62 101 ALA A O 1
ATOM 821 N N . LEU A 1 102 ? 0.042 -12.521 0.719 1.00 95.50 102 LEU A N 1
ATOM 822 C CA . LEU A 1 102 ? -1.280 -11.955 0.430 1.00 95.50 102 LEU A CA 1
ATOM 823 C C . LEU A 1 102 ? -1.890 -12.514 -0.868 1.00 95.50 102 LEU A C 1
ATOM 825 O O . LEU A 1 102 ? -3.092 -12.769 -0.909 1.00 95.50 102 LEU A O 1
ATOM 829 N N . ASN A 1 103 ? -1.080 -12.766 -1.900 1.00 95.75 103 ASN A N 1
ATOM 830 C CA . ASN A 1 103 ? -1.535 -13.397 -3.141 1.00 95.75 103 ASN A CA 1
ATOM 831 C C . ASN A 1 103 ? -2.108 -14.792 -2.886 1.00 95.75 103 ASN A C 1
ATOM 833 O O . ASN A 1 103 ? -3.144 -15.136 -3.449 1.00 95.75 103 ASN A O 1
ATOM 837 N N . VAL A 1 104 ? -1.449 -15.590 -2.040 1.00 95.38 104 VAL A N 1
ATOM 838 C CA . VAL A 1 104 ? -1.935 -16.927 -1.670 1.00 95.38 104 VAL A CA 1
ATOM 839 C C . VAL A 1 104 ? -3.207 -16.815 -0.836 1.00 95.38 104 VAL A C 1
ATOM 841 O O . VAL A 1 104 ? -4.201 -17.453 -1.172 1.00 95.38 104 VAL A O 1
ATOM 844 N N . THR A 1 105 ? -3.199 -15.975 0.202 1.00 93.50 105 THR A N 1
ATOM 845 C CA . THR A 1 105 ? -4.333 -15.804 1.123 1.00 93.50 105 THR A CA 1
ATOM 846 C C . THR A 1 105 ? -5.606 -15.360 0.406 1.00 93.50 105 THR A C 1
ATOM 848 O O . THR A 1 105 ? -6.678 -15.881 0.698 1.00 93.50 105 THR A O 1
ATOM 851 N N . TYR A 1 106 ? -5.498 -14.430 -0.547 1.00 93.75 106 TYR A N 1
ATOM 852 C CA . TYR A 1 106 ? -6.656 -13.834 -1.226 1.00 93.75 106 TYR A CA 1
ATOM 853 C C . TYR A 1 106 ? -6.824 -14.285 -2.683 1.00 93.75 106 TYR A C 1
ATOM 855 O O . TYR A 1 106 ? -7.657 -13.747 -3.406 1.00 93.75 106 TYR A O 1
ATOM 863 N N . GLY A 1 107 ? -6.041 -15.267 -3.138 1.00 94.75 107 GLY A N 1
ATOM 864 C CA . GLY A 1 107 ? -6.160 -15.838 -4.481 1.00 94.75 107 GLY A CA 1
ATOM 865 C C . GLY A 1 107 ? -5.831 -14.873 -5.627 1.00 94.75 107 GLY A C 1
ATOM 866 O O . GLY A 1 107 ? -6.319 -15.065 -6.743 1.00 94.75 107 GLY A O 1
ATOM 867 N N . VAL A 1 108 ? -5.008 -13.848 -5.388 1.00 96.25 108 VAL A N 1
ATOM 868 C CA . VAL A 1 108 ? -4.623 -12.860 -6.408 1.00 96.25 108 VAL A CA 1
ATOM 869 C C . VAL A 1 108 ? -3.607 -13.474 -7.373 1.00 96.25 108 VAL A C 1
ATOM 871 O O . VAL A 1 108 ? -2.516 -13.888 -6.980 1.00 96.25 108 VAL A O 1
ATOM 874 N N . ARG A 1 109 ? -3.965 -13.527 -8.662 1.00 94.88 109 ARG A N 1
ATOM 875 C CA . ARG A 1 109 ? -3.149 -14.139 -9.734 1.00 94.88 109 ARG A CA 1
ATOM 876 C C . ARG A 1 109 ? -2.606 -13.143 -10.758 1.00 94.88 109 ARG A C 1
ATOM 878 O O . ARG A 1 109 ? -1.818 -13.527 -11.617 1.00 94.88 109 ARG A O 1
ATOM 885 N N . GLY A 1 110 ? -3.024 -11.884 -10.687 1.00 94.25 110 GLY A N 1
ATOM 886 C CA . GLY A 1 110 ? -2.654 -10.844 -11.640 1.00 94.25 110 GLY A CA 1
ATOM 887 C C . GLY A 1 110 ? -2.922 -9.451 -11.083 1.00 94.25 110 GLY A C 1
ATOM 888 O O . GLY A 1 110 ? -3.524 -9.313 -10.021 1.00 94.25 110 GLY A O 1
ATOM 889 N N . ILE A 1 111 ? -2.452 -8.437 -11.806 1.00 97.44 111 ILE A N 1
ATOM 890 C CA . ILE A 1 111 ? -2.621 -7.022 -11.465 1.00 97.44 111 ILE A CA 1
ATOM 891 C C . ILE A 1 111 ? -3.202 -6.244 -12.665 1.00 97.44 111 ILE A C 1
ATOM 893 O O . ILE A 1 111 ? -2.908 -6.614 -13.806 1.00 97.44 111 ILE A O 1
ATOM 897 N N . PRO A 1 112 ? -3.994 -5.177 -12.439 1.00 97.31 112 PRO A N 1
ATOM 898 C CA . PRO A 1 112 ? -4.407 -4.676 -11.129 1.00 97.31 112 PRO A CA 1
ATOM 899 C C . PRO A 1 112 ? -5.419 -5.613 -10.454 1.00 97.31 112 PRO A C 1
ATOM 901 O O . PRO A 1 112 ? -6.250 -6.224 -11.122 1.00 97.31 112 PRO A O 1
ATOM 904 N N . ALA A 1 113 ? -5.348 -5.721 -9.129 1.00 98.06 113 ALA A N 1
ATOM 905 C CA . ALA A 1 113 ? -6.369 -6.379 -8.317 1.00 98.06 113 ALA A CA 1
ATOM 906 C C . ALA A 1 113 ? -6.639 -5.553 -7.058 1.00 98.06 113 ALA A C 1
ATOM 908 O O . ALA A 1 113 ? -5.731 -4.920 -6.517 1.00 98.06 113 ALA A O 1
ATOM 909 N N . PHE A 1 114 ? -7.886 -5.559 -6.598 1.00 97.88 114 PHE A N 1
ATOM 910 C CA . PHE A 1 114 ? -8.308 -4.818 -5.416 1.00 97.88 114 PHE A CA 1
ATOM 911 C C . PHE A 1 114 ? -9.158 -5.727 -4.531 1.00 97.88 114 PHE A C 1
ATOM 913 O O . PHE A 1 114 ? -10.190 -6.226 -4.976 1.00 97.88 114 PHE A O 1
ATOM 920 N N . VAL A 1 115 ? -8.702 -5.975 -3.305 1.00 97.56 115 VAL A N 1
ATOM 921 C CA . VAL A 1 115 ? -9.391 -6.831 -2.326 1.00 97.56 115 VAL A CA 1
ATOM 922 C C . VAL A 1 115 ? -9.816 -5.966 -1.152 1.00 97.56 115 VAL A C 1
ATOM 924 O O . VAL A 1 115 ? -8.981 -5.270 -0.581 1.00 97.56 115 VAL A O 1
ATOM 927 N N . VAL A 1 116 ? -11.091 -6.010 -0.779 1.00 96.75 116 VAL A N 1
ATOM 928 C CA . VAL A 1 116 ? -11.612 -5.258 0.368 1.00 96.75 116 VAL A CA 1
ATOM 929 C C . VAL A 1 116 ? -11.764 -6.196 1.551 1.00 96.75 116 VAL A C 1
ATOM 931 O O . VAL A 1 116 ? -12.328 -7.279 1.419 1.00 96.75 116 VAL A O 1
ATOM 934 N N . LEU A 1 117 ? -11.246 -5.772 2.698 1.00 95.81 117 LEU A N 1
ATOM 935 C CA . LEU A 1 117 ? -11.310 -6.495 3.957 1.00 95.81 117 LEU A CA 1
ATOM 936 C C . LEU A 1 117 ? -12.088 -5.688 4.988 1.00 95.81 117 LEU A C 1
ATOM 938 O O . LEU A 1 117 ? -11.941 -4.466 5.070 1.00 95.81 117 LEU A O 1
ATOM 942 N N . ASP A 1 118 ? -12.847 -6.379 5.827 1.00 93.50 118 ASP A N 1
ATOM 943 C CA . ASP A 1 118 ? -13.353 -5.812 7.070 1.00 93.50 118 ASP A CA 1
ATOM 944 C C . ASP A 1 118 ? -12.187 -5.629 8.053 1.00 93.50 118 ASP A C 1
ATOM 946 O O . ASP A 1 118 ? -11.421 -6.561 8.311 1.00 93.50 118 ASP A O 1
ATOM 950 N N . ALA A 1 119 ? -12.027 -4.420 8.595 1.00 91.62 119 ALA A N 1
ATOM 951 C CA . ALA A 1 119 ? -10.836 -4.064 9.365 1.00 91.62 119 ALA A CA 1
ATOM 952 C C . ALA A 1 119 ? -10.749 -4.760 10.736 1.00 91.62 119 ALA A C 1
ATOM 954 O O . ALA A 1 119 ? -9.676 -4.796 11.340 1.00 91.62 119 ALA A O 1
ATOM 955 N N . VAL A 1 120 ? -11.856 -5.324 11.229 1.00 87.75 120 VAL A N 1
ATOM 956 C CA . VAL A 1 120 ? -11.914 -6.013 12.525 1.00 87.75 120 VAL A CA 1
ATOM 957 C C . VAL A 1 120 ? -11.647 -7.504 12.344 1.00 87.75 120 VAL A C 1
ATOM 959 O O . VAL A 1 120 ? -10.759 -8.071 12.982 1.00 87.75 120 VAL A O 1
ATOM 962 N N . SER A 1 121 ? -12.402 -8.146 11.459 1.00 89.50 121 SER A N 1
ATOM 963 C CA . SER A 1 121 ? -12.344 -9.591 11.235 1.00 89.50 121 SER A CA 1
ATOM 964 C C . SER A 1 121 ? -11.221 -10.013 10.287 1.00 89.50 121 SER A C 1
ATOM 966 O O . SER A 1 121 ? -10.726 -11.136 10.391 1.00 89.50 121 SER A O 1
ATOM 968 N N . GLY A 1 122 ? -10.803 -9.138 9.368 1.00 86.38 122 GLY A N 1
ATOM 969 C CA . GLY A 1 122 ? -9.867 -9.464 8.291 1.00 86.38 122 GLY A CA 1
ATOM 970 C C . GLY A 1 122 ? -10.460 -10.330 7.187 1.00 86.38 122 GLY A C 1
ATOM 971 O O . GLY A 1 122 ? -9.709 -10.859 6.368 1.00 86.38 122 GLY A O 1
ATOM 972 N N . GLN A 1 123 ? -11.779 -10.520 7.179 1.00 90.81 123 GLN A N 1
ATOM 973 C CA . GLN A 1 123 ? -12.471 -11.272 6.139 1.00 90.81 123 GLN A CA 1
ATOM 974 C C . GLN A 1 123 ? -12.715 -10.399 4.911 1.00 90.81 123 GLN A C 1
ATOM 976 O O . GLN A 1 123 ? -12.881 -9.185 5.024 1.00 90.81 123 GLN A O 1
ATOM 981 N N . VAL A 1 124 ? -12.742 -11.038 3.741 1.00 93.56 124 VAL A N 1
ATOM 982 C CA . VAL A 1 124 ? -13.113 -10.387 2.480 1.00 93.56 124 VAL A CA 1
ATOM 983 C C . VAL A 1 124 ? -14.600 -10.023 2.518 1.00 93.56 124 VAL A C 1
ATOM 985 O O . VAL A 1 124 ? -15.408 -10.843 2.962 1.00 93.56 124 VAL A O 1
ATOM 988 N N . VAL A 1 125 ? -14.937 -8.813 2.059 1.00 92.44 125 VAL A N 1
ATOM 989 C CA . VAL A 1 125 ? -16.304 -8.251 2.020 1.00 92.44 125 VAL A CA 1
ATOM 990 C C . VAL A 1 125 ? -16.824 -8.100 0.599 1.00 92.44 125 VAL A C 1
ATOM 992 O O . VAL A 1 125 ? -16.002 -7.810 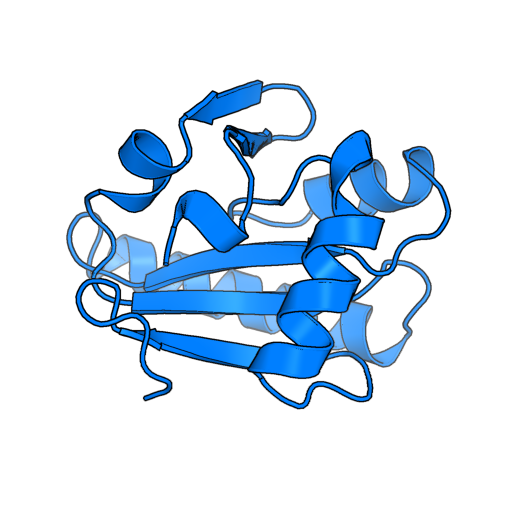-0.300 1.00 92.44 125 VAL A O 1
#

InterPro domains:
  IPR012336 Thioredoxin-like fold [PF13905] (27-124)
  IPR013766 Thioredoxin domain [PS51352] (1-125)
  IPR036249 Thioredoxin-like superfamily [SSF52833] (13-119)

pLDDT: mean 94.2, std 5.25, range [70.38, 98.62]

Sequence (125 aa):
FNSSFGPNLLSNVNLKRDTADTLTNARLIGLYFSAHWCGPCRQFTPMLAEMYDHLKEKSPTHGIEIVFVSGDRDEQSFNQYYETMPWKAIPFDQSQFVKQALNVTYGVRGIPAFVVLDAVSGQVV

Nearest PDB structures (foldseek):
  7tns-assembly1_a  TM=8.190E-01  e=1.158E-07  Toxoplasma gondii ME49
  7tnq-assembly1_i  TM=8.109E-01  e=6.548E-07  Toxoplasma gondii ME49
  7tnq-assembly1_l  TM=8.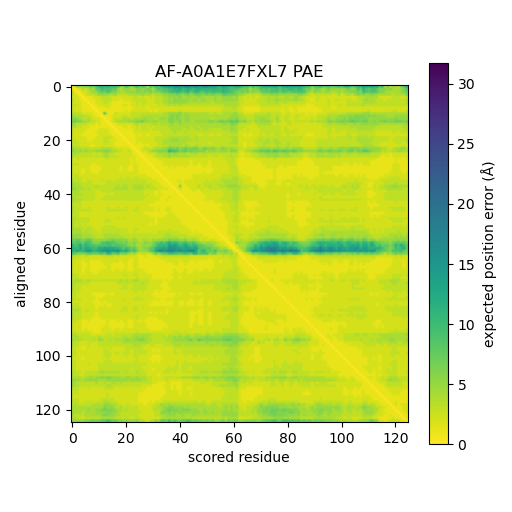624E-01  e=3.947E-06  Toxoplasma gondii ME49
  7tns-assembly1_w  TM=8.233E-01  e=1.175E-05  Toxoplasma gondii ME49
  2ls5-assembly1_A  TM=6.038E-01  e=1.643E-03  Bacteroides thetaiotaomicron VPI-5482

Solvent-accessible surface area (backbone atoms only — not comparable to full-atom values): 6942 Å² total; per-residue (Å²): 105,68,74,65,59,43,73,40,27,23,72,46,96,88,40,79,39,51,35,65,75,74,46,66,52,33,48,27,37,34,42,36,34,33,32,64,91,38,68,71,26,63,65,46,48,61,59,52,43,55,54,49,51,57,44,42,74,76,31,75,66,65,28,75,41,44,37,36,38,51,66,48,92,49,66,67,55,39,42,64,46,50,74,76,50,95,50,32,28,44,44,70,97,49,18,65,66,38,40,53,52,51,25,64,77,70,68,56,86,65,70,60,38,78,48,46,23,37,55,86,82,58,45,80,108